Protein AF-F4B3J6-F1 (afdb_monomer_lite)

Radius of gyration: 21.27 Å; chains: 1; bounding box: 52×52×39 Å

pLDDT: mean 91.55, std 6.58, range [62.03, 97.88]

Sequence (123 aa):
MIASILTFWRSLSYTTRFSIIAFVAILPIGLFSMGILGALLYYPVSFLFTSYPTLNDWTGDWVWPATIGVGMFWSFGFIWAGLAWHFLHSKIHSLHVLRVMYALICWAWAAVLWYGVISSNLS

Structure (mmCIF, N/CA/C/O backbone):
data_AF-F4B3J6-F1
#
_entry.id   AF-F4B3J6-F1
#
loop_
_atom_site.group_PDB
_atom_site.id
_atom_site.type_symbol
_atom_site.label_atom_id
_atom_site.label_alt_id
_atom_site.label_comp_id
_atom_site.label_asym_id
_atom_site.label_entity_id
_atom_site.label_seq_id
_atom_site.pdbx_PDB_ins_code
_atom_site.Cartn_x
_atom_site.Cartn_y
_atom_site.Cartn_z
_atom_site.occupancy
_atom_site.B_iso_or_equiv
_atom_site.auth_seq_id
_atom_site.auth_comp_id
_atom_site.auth_asym_id
_atom_site.auth_atom_id
_atom_site.pdbx_PDB_model_num
ATOM 1 N N . MET A 1 1 ? 25.982 33.509 -4.333 1.00 63.97 1 MET A N 1
ATOM 2 C CA . MET A 1 1 ? 24.753 32.687 -4.406 1.00 63.97 1 MET A CA 1
ATOM 3 C C . MET A 1 1 ? 24.522 31.855 -3.143 1.00 63.97 1 MET A C 1
ATOM 5 O O . MET A 1 1 ? 23.473 31.991 -2.537 1.00 63.97 1 MET A O 1
ATOM 9 N N . ILE A 1 2 ? 25.487 31.056 -2.672 1.00 77.50 2 ILE A N 1
ATOM 10 C CA . ILE A 1 2 ? 25.321 30.290 -1.415 1.00 77.50 2 ILE A CA 1
ATOM 11 C C . ILE A 1 2 ? 25.256 31.216 -0.184 1.00 77.50 2 ILE A C 1
ATOM 13 O O . ILE A 1 2 ? 24.407 31.039 0.686 1.00 77.50 2 ILE A O 1
ATOM 17 N N . ALA A 1 3 ? 26.086 32.264 -0.146 1.00 80.31 3 ALA A N 1
ATOM 18 C CA . ALA A 1 3 ? 26.091 33.235 0.953 1.00 80.31 3 ALA A CA 1
ATOM 19 C C . ALA A 1 3 ? 24.742 33.964 1.134 1.00 80.31 3 ALA A C 1
ATOM 21 O O . ALA A 1 3 ? 24.306 34.152 2.265 1.00 80.31 3 ALA A O 1
ATOM 22 N N . SER A 1 4 ? 24.054 34.307 0.037 1.00 84.38 4 SER A N 1
ATOM 23 C CA . SER A 1 4 ? 22.737 34.963 0.074 1.00 84.38 4 SER A CA 1
ATOM 24 C C . SER A 1 4 ? 21.617 34.030 0.545 1.00 84.38 4 SER A C 1
ATOM 26 O O . SER A 1 4 ? 20.672 34.468 1.190 1.00 84.38 4 SER A O 1
ATOM 28 N N . ILE A 1 5 ? 21.732 32.730 0.263 1.00 86.56 5 ILE A N 1
ATOM 29 C CA . ILE A 1 5 ? 20.789 31.715 0.753 1.00 86.56 5 ILE A CA 1
ATOM 30 C C . ILE A 1 5 ? 20.953 31.520 2.264 1.00 86.56 5 ILE A C 1
ATOM 32 O O . ILE A 1 5 ? 19.966 31.429 2.990 1.00 86.56 5 ILE A O 1
ATOM 36 N N . LEU A 1 6 ? 22.193 31.504 2.758 1.00 84.94 6 LEU A N 1
ATOM 37 C CA . LEU A 1 6 ? 22.479 31.336 4.183 1.00 84.94 6 LEU A CA 1
ATOM 38 C C . LEU A 1 6 ? 22.029 32.539 5.021 1.00 84.94 6 LEU A C 1
ATOM 40 O O . LEU A 1 6 ? 21.519 32.347 6.126 1.00 84.94 6 LEU A O 1
ATOM 44 N N . THR A 1 7 ? 22.186 33.767 4.517 1.00 89.06 7 THR A N 1
ATOM 45 C CA . THR A 1 7 ? 21.672 34.965 5.199 1.00 89.06 7 THR A CA 1
ATOM 46 C C . THR A 1 7 ? 20.148 34.976 5.231 1.00 89.06 7 THR A C 1
ATOM 48 O O . THR A 1 7 ? 19.573 35.198 6.297 1.00 89.06 7 THR A O 1
ATOM 51 N N . PHE A 1 8 ? 19.493 34.640 4.116 1.00 90.00 8 PHE A N 1
ATOM 52 C CA . PHE A 1 8 ? 18.039 34.488 4.066 1.00 90.00 8 PHE A CA 1
ATOM 53 C C . PHE A 1 8 ? 17.546 33.418 5.049 1.00 90.00 8 PHE A C 1
ATOM 55 O O . PHE A 1 8 ? 16.677 33.695 5.872 1.00 90.00 8 PHE A O 1
ATOM 62 N N . TRP A 1 9 ? 18.162 32.233 5.066 1.00 88.69 9 TRP A N 1
ATOM 63 C CA . TRP A 1 9 ? 17.806 31.164 6.003 1.00 88.69 9 TRP A CA 1
ATOM 64 C C . TRP A 1 9 ? 17.910 31.608 7.466 1.00 88.69 9 TRP A C 1
ATOM 66 O O . TRP A 1 9 ? 17.030 31.315 8.271 1.00 88.69 9 TRP A O 1
ATOM 76 N N . ARG A 1 10 ? 18.962 32.357 7.819 1.00 88.00 10 ARG A N 1
ATOM 77 C CA . ARG A 1 10 ? 19.150 32.889 9.178 1.00 88.00 10 ARG A CA 1
ATOM 78 C C . ARG A 1 10 ? 18.148 33.986 9.546 1.00 88.00 10 ARG A C 1
ATOM 80 O O . ARG A 1 10 ? 17.850 34.114 10.729 1.00 88.00 10 ARG A O 1
ATOM 87 N N . SER A 1 11 ? 17.617 34.731 8.572 1.00 92.56 11 SER A N 1
ATOM 88 C CA . SER A 1 11 ? 16.566 35.736 8.809 1.00 92.56 11 SER A CA 1
ATOM 89 C C . SER A 1 11 ? 15.185 35.141 9.107 1.00 92.56 11 SER A C 1
ATOM 91 O O . SER A 1 11 ? 14.324 35.835 9.641 1.00 92.56 11 SER A O 1
ATOM 93 N N . LEU A 1 12 ? 14.961 33.855 8.807 1.00 91.75 12 LEU A N 1
ATOM 94 C CA . LEU A 1 12 ? 13.687 33.191 9.072 1.00 91.75 12 LEU A CA 1
ATOM 95 C C . LEU A 1 12 ? 13.478 32.926 10.570 1.00 91.75 12 LEU A C 1
ATOM 97 O O . LEU A 1 12 ? 14.400 32.551 11.311 1.00 91.75 12 LEU A O 1
ATOM 101 N N . SER A 1 13 ? 12.216 33.018 11.000 1.00 95.12 13 SER A N 1
ATOM 102 C CA . SER A 1 13 ? 11.814 32.609 12.348 1.00 95.12 13 SER A CA 1
ATOM 103 C C . SER A 1 13 ? 12.206 31.148 12.618 1.00 95.12 13 SER A C 1
ATOM 105 O O . SER A 1 13 ? 12.333 30.335 11.694 1.00 95.12 13 SER A O 1
ATOM 107 N N . TYR A 1 14 ? 12.413 30.800 13.889 1.00 93.44 14 TYR A N 1
ATOM 108 C CA . TYR A 1 14 ? 12.705 29.418 14.278 1.00 93.44 14 TYR A CA 1
ATOM 109 C C . TYR A 1 14 ? 11.614 28.455 13.786 1.00 93.44 14 TYR A C 1
ATOM 111 O O . TYR A 1 14 ? 11.924 27.446 13.155 1.00 93.44 14 TYR A O 1
ATOM 119 N N . THR A 1 15 ? 10.345 28.820 13.984 1.00 94.75 15 THR A N 1
ATOM 120 C CA . THR A 1 15 ? 9.181 28.028 13.570 1.00 94.75 15 THR A CA 1
ATOM 121 C C . THR A 1 15 ? 9.169 27.765 12.067 1.00 94.75 15 THR A C 1
ATOM 123 O O . THR A 1 15 ? 8.911 26.640 11.643 1.00 94.75 15 THR A O 1
ATOM 126 N N . THR A 1 16 ? 9.501 28.766 11.247 1.00 94.38 16 THR A N 1
ATOM 127 C CA . THR A 1 16 ? 9.554 28.608 9.786 1.00 94.38 16 THR A CA 1
ATOM 128 C C . THR A 1 16 ? 10.659 27.640 9.371 1.00 94.38 16 THR A C 1
ATOM 130 O O . THR A 1 16 ? 10.409 26.732 8.582 1.00 94.38 16 THR A O 1
ATOM 133 N N . ARG A 1 17 ? 11.865 27.777 9.937 1.00 94.44 17 ARG A N 1
ATOM 134 C CA . ARG A 1 17 ? 12.983 26.861 9.655 1.00 94.44 17 ARG A CA 1
ATOM 135 C C . ARG A 1 17 ? 12.661 25.432 10.067 1.00 94.44 17 ARG A C 1
ATOM 137 O O . ARG A 1 17 ? 12.873 24.513 9.282 1.00 94.44 17 ARG A O 1
ATOM 144 N N . PHE A 1 18 ? 12.118 25.259 11.271 1.00 95.81 18 PHE A N 1
ATOM 145 C CA . PHE A 1 18 ? 11.692 23.957 11.769 1.00 95.81 18 PHE A CA 1
ATOM 146 C C . PHE A 1 18 ? 10.633 23.327 10.859 1.00 95.81 18 PHE A C 1
ATOM 148 O O . PHE A 1 18 ? 10.777 22.174 10.473 1.00 95.81 18 PHE A O 1
ATOM 155 N N . SER A 1 19 ? 9.619 24.093 10.448 1.00 94.50 19 SER A N 1
ATOM 156 C CA . SER A 1 19 ? 8.543 23.596 9.579 1.00 94.50 19 SER A CA 1
ATOM 157 C C . SER A 1 19 ? 9.059 23.159 8.207 1.00 94.50 19 SER A C 1
ATOM 159 O O . SER A 1 19 ? 8.635 22.127 7.698 1.00 94.50 19 SER A O 1
ATOM 161 N N . ILE A 1 20 ? 10.009 23.899 7.624 1.00 95.50 20 ILE A N 1
ATOM 162 C CA . ILE A 1 20 ? 10.644 23.521 6.352 1.00 95.50 20 ILE A CA 1
ATOM 163 C C . ILE A 1 20 ? 11.431 22.216 6.512 1.00 95.50 20 ILE A C 1
ATOM 165 O O . ILE A 1 20 ? 11.286 21.315 5.690 1.00 95.50 20 ILE A O 1
ATOM 169 N N . ILE A 1 21 ? 12.226 22.086 7.580 1.00 94.94 21 ILE A N 1
ATOM 170 C CA . ILE A 1 21 ? 12.969 20.849 7.867 1.00 94.94 21 ILE A CA 1
ATOM 171 C C . ILE A 1 21 ? 11.998 19.678 8.059 1.00 94.94 21 ILE A C 1
ATOM 173 O O . ILE A 1 21 ? 12.197 18.616 7.474 1.00 94.94 21 ILE A O 1
ATOM 177 N N . ALA A 1 22 ? 10.930 19.878 8.832 1.00 95.38 22 ALA A N 1
ATOM 178 C CA . ALA A 1 22 ? 9.915 18.862 9.078 1.00 95.38 22 ALA A CA 1
ATOM 179 C C . ALA A 1 22 ? 9.221 18.428 7.780 1.00 95.38 22 ALA A C 1
ATOM 181 O O . ALA A 1 22 ? 9.085 17.233 7.540 1.00 95.38 22 ALA A O 1
ATOM 182 N N . PHE A 1 23 ? 8.846 19.368 6.909 1.00 95.19 23 PHE A N 1
ATOM 183 C CA . PHE A 1 23 ? 8.260 19.058 5.605 1.00 95.19 23 PHE A CA 1
ATOM 184 C C . PHE A 1 23 ? 9.202 18.207 4.747 1.00 95.19 23 PHE A C 1
ATOM 186 O O . PHE A 1 23 ? 8.802 17.152 4.259 1.00 95.19 23 PHE A O 1
ATOM 193 N N . VAL A 1 24 ? 10.465 18.625 4.614 1.00 96.06 24 VAL A N 1
ATOM 194 C CA . VAL A 1 24 ? 11.471 17.899 3.823 1.00 96.06 24 VAL A CA 1
ATOM 195 C C . VAL A 1 24 ? 11.732 16.501 4.389 1.00 96.06 24 VAL A C 1
ATOM 197 O O . VAL A 1 24 ? 11.947 15.573 3.618 1.00 96.06 24 VAL A O 1
ATOM 200 N N . ALA A 1 25 ? 11.682 16.328 5.712 1.00 94.88 25 ALA A N 1
ATOM 201 C CA . ALA A 1 25 ? 11.851 15.024 6.347 1.00 94.88 25 ALA A CA 1
ATOM 202 C C . ALA A 1 25 ? 10.620 14.116 6.175 1.00 94.88 25 ALA A C 1
ATOM 204 O O . ALA A 1 25 ? 10.758 12.938 5.857 1.00 94.88 25 ALA A O 1
ATOM 205 N N . ILE A 1 26 ? 9.412 14.648 6.377 1.00 94.94 26 ILE A N 1
ATOM 206 C CA . ILE A 1 26 ? 8.170 13.861 6.401 1.00 94.94 26 ILE A CA 1
ATOM 207 C C . ILE A 1 26 ? 7.707 13.491 4.991 1.00 94.94 26 ILE A C 1
ATOM 209 O O . ILE A 1 26 ? 7.166 12.404 4.806 1.00 94.94 26 ILE A O 1
ATOM 213 N N . LEU A 1 27 ? 7.930 14.346 3.991 1.00 90.88 27 LEU A N 1
ATOM 214 C CA . LEU A 1 27 ? 7.503 14.102 2.612 1.00 90.88 27 LEU A CA 1
ATOM 215 C C . LEU A 1 27 ? 7.997 12.752 2.041 1.00 90.88 27 LEU A C 1
ATOM 217 O O . LEU A 1 27 ? 7.151 11.957 1.623 1.00 90.88 27 LEU A O 1
ATOM 221 N N . PRO A 1 28 ? 9.308 12.432 2.039 1.00 92.12 28 PRO A N 1
ATOM 222 C CA . PRO A 1 28 ? 9.782 11.137 1.560 1.00 92.12 28 PRO A CA 1
ATOM 223 C C . PRO A 1 28 ? 9.284 9.991 2.443 1.00 92.12 28 PRO A C 1
ATOM 225 O O . PRO A 1 28 ? 8.898 8.955 1.915 1.00 92.12 28 PRO A O 1
ATOM 228 N N . ILE A 1 29 ? 9.220 10.173 3.768 1.00 92.50 29 ILE A N 1
ATOM 229 C CA . ILE A 1 29 ? 8.714 9.142 4.690 1.00 92.50 29 ILE A CA 1
ATOM 230 C C . ILE A 1 29 ? 7.263 8.786 4.357 1.00 92.50 29 ILE A C 1
ATOM 232 O O . ILE A 1 29 ? 6.925 7.609 4.276 1.00 92.50 29 ILE A O 1
ATOM 236 N N . GLY A 1 30 ? 6.410 9.785 4.126 1.00 89.06 30 GLY A N 1
ATOM 237 C CA . GLY A 1 30 ? 5.017 9.579 3.740 1.00 89.06 30 GLY A CA 1
ATOM 238 C C . GLY A 1 30 ? 4.891 8.866 2.394 1.00 89.06 30 GLY A C 1
ATOM 239 O O . GLY A 1 30 ? 4.148 7.890 2.287 1.00 89.06 30 GLY A O 1
ATOM 240 N N . LEU A 1 31 ? 5.662 9.306 1.393 1.00 89.12 31 LEU A N 1
ATOM 241 C CA . LEU A 1 31 ? 5.677 8.699 0.061 1.00 89.12 31 LEU A CA 1
ATOM 242 C C . LEU A 1 31 ? 6.107 7.223 0.114 1.00 89.12 31 LEU A C 1
ATOM 244 O O . LEU A 1 31 ? 5.408 6.351 -0.401 1.00 89.12 31 LEU A O 1
ATOM 248 N N . PHE A 1 32 ? 7.232 6.933 0.773 1.00 92.00 32 PHE A N 1
ATOM 249 C CA . PHE A 1 32 ? 7.742 5.571 0.909 1.00 92.00 32 PHE A CA 1
ATOM 250 C C . PHE A 1 32 ? 6.835 4.701 1.773 1.00 92.00 32 PHE A C 1
ATOM 252 O O . PHE A 1 32 ? 6.650 3.538 1.444 1.00 92.00 32 PHE A O 1
ATOM 259 N N . SER A 1 33 ? 6.226 5.245 2.830 1.00 91.62 33 SER A N 1
ATOM 260 C CA . SER A 1 33 ? 5.285 4.505 3.679 1.00 91.62 33 SER A CA 1
ATOM 261 C C . SER A 1 33 ? 4.116 3.941 2.867 1.00 91.62 33 SER A C 1
ATOM 263 O O . SER A 1 33 ? 3.831 2.746 2.941 1.00 91.62 33 SER A O 1
ATOM 265 N N . MET A 1 34 ? 3.495 4.766 2.015 1.00 92.50 34 MET A N 1
ATOM 266 C CA . MET A 1 34 ? 2.375 4.324 1.176 1.00 92.50 34 MET A CA 1
ATOM 267 C C . MET A 1 34 ? 2.809 3.355 0.074 1.00 92.50 34 MET A C 1
ATOM 269 O O . MET A 1 34 ? 2.101 2.386 -0.197 1.00 92.50 34 MET A O 1
ATOM 273 N N . GLY A 1 35 ? 3.983 3.564 -0.528 1.00 92.56 35 GLY A N 1
ATOM 274 C CA . GLY A 1 35 ? 4.534 2.621 -1.502 1.00 92.56 35 GLY A CA 1
ATOM 275 C C . GLY A 1 35 ? 4.895 1.267 -0.880 1.00 92.56 35 GLY A C 1
ATOM 276 O O . GLY A 1 35 ? 4.558 0.222 -1.426 1.00 92.56 35 GLY A O 1
ATOM 277 N N . ILE A 1 36 ? 5.504 1.256 0.309 1.00 93.56 36 ILE A N 1
ATOM 278 C CA . ILE A 1 36 ? 5.791 0.022 1.053 1.00 93.56 36 ILE A CA 1
ATOM 279 C C . ILE A 1 36 ? 4.486 -0.690 1.415 1.00 93.56 36 ILE A C 1
ATOM 281 O O . ILE A 1 36 ? 4.386 -1.898 1.220 1.00 93.56 36 ILE A O 1
ATOM 285 N N . LEU A 1 37 ? 3.472 0.040 1.893 1.00 95.06 37 LEU A N 1
ATOM 286 C CA . LEU A 1 37 ? 2.154 -0.525 2.180 1.00 95.06 37 LEU A CA 1
ATOM 287 C C . LEU A 1 37 ? 1.550 -1.190 0.938 1.00 95.06 37 LEU A C 1
ATOM 289 O O . LEU A 1 37 ? 1.142 -2.345 1.012 1.00 95.06 37 LEU A O 1
ATOM 293 N N . GLY A 1 38 ? 1.532 -0.500 -0.204 1.00 94.25 38 GLY A N 1
ATOM 294 C CA . GLY A 1 38 ? 1.039 -1.063 -1.462 1.00 94.25 38 GLY A CA 1
ATOM 295 C C . GLY A 1 38 ? 1.771 -2.346 -1.854 1.00 94.25 38 GLY A C 1
ATOM 296 O O . GLY A 1 38 ? 1.131 -3.362 -2.127 1.00 94.25 38 GLY A O 1
ATOM 297 N N . ALA A 1 39 ? 3.106 -2.337 -1.800 1.00 93.12 39 ALA A N 1
ATOM 298 C CA . ALA A 1 39 ? 3.926 -3.507 -2.110 1.00 93.12 39 ALA A CA 1
ATOM 299 C C . ALA A 1 39 ? 3.654 -4.673 -1.145 1.00 93.12 39 ALA A C 1
ATOM 301 O O . ALA A 1 39 ? 3.504 -5.815 -1.575 1.00 93.12 39 ALA A O 1
ATOM 302 N N . LEU A 1 40 ? 3.521 -4.400 0.156 1.00 93.88 40 LEU A N 1
ATOM 303 C CA . LEU A 1 40 ? 3.173 -5.412 1.156 1.00 93.88 40 LEU A CA 1
ATOM 304 C C . LEU A 1 40 ? 1.782 -6.004 0.924 1.00 93.88 40 LEU A C 1
ATOM 306 O O . LEU A 1 40 ? 1.593 -7.195 1.151 1.00 93.88 40 LEU A O 1
ATOM 310 N N . LEU A 1 41 ? 0.826 -5.207 0.444 1.00 94.62 41 LEU A N 1
ATOM 311 C CA . LEU A 1 41 ? -0.512 -5.684 0.096 1.00 94.62 41 LEU A CA 1
ATOM 312 C C . LEU A 1 41 ? -0.518 -6.596 -1.133 1.00 94.62 41 LEU A C 1
ATOM 314 O O . LEU A 1 41 ? -1.443 -7.393 -1.260 1.00 94.62 41 LEU A O 1
ATOM 318 N N . TYR A 1 42 ? 0.486 -6.512 -2.013 1.00 93.69 42 TYR A N 1
ATOM 319 C CA . TYR A 1 42 ? 0.588 -7.383 -3.187 1.00 93.69 42 TYR A CA 1
ATOM 320 C C . TYR A 1 42 ? 0.873 -8.834 -2.804 1.00 93.69 42 TYR A C 1
ATOM 322 O O . TYR A 1 42 ? 0.231 -9.749 -3.313 1.00 93.69 42 TYR A O 1
ATOM 330 N N . TYR A 1 43 ? 1.813 -9.068 -1.886 1.00 90.75 43 TYR A N 1
ATOM 331 C CA . TYR A 1 43 ? 2.262 -10.426 -1.571 1.00 90.75 43 TYR A CA 1
ATOM 332 C C . TYR A 1 43 ? 1.117 -11.368 -1.146 1.00 90.75 43 TYR A C 1
ATOM 334 O O . TYR A 1 43 ? 1.012 -12.446 -1.736 1.00 90.75 43 TYR A O 1
ATOM 342 N N . PRO A 1 44 ? 0.195 -10.980 -0.238 1.00 92.69 44 PRO A N 1
ATOM 343 C CA . PRO A 1 44 ? -0.946 -11.809 0.151 1.00 92.69 44 PRO A CA 1
ATOM 344 C C . PRO A 1 44 ? -1.957 -12.096 -0.959 1.00 92.69 44 PRO A C 1
ATOM 346 O O . PRO A 1 44 ? -2.797 -12.969 -0.766 1.00 92.69 44 PRO A O 1
ATOM 349 N N . VAL A 1 45 ? -1.948 -11.352 -2.068 1.00 93.12 45 VAL A N 1
ATOM 350 C CA . VAL A 1 45 ? -2.896 -11.528 -3.186 1.00 93.12 45 VAL A CA 1
ATOM 351 C C . VAL A 1 45 ? -2.220 -12.030 -4.460 1.00 93.12 45 VAL A C 1
ATOM 353 O O . VAL A 1 45 ? -2.905 -12.436 -5.389 1.00 93.12 45 VAL A O 1
ATOM 356 N N . SER A 1 46 ? -0.886 -12.047 -4.502 1.00 90.69 46 SER A N 1
ATOM 357 C CA . SER A 1 46 ? -0.079 -12.371 -5.686 1.00 90.69 46 SER A CA 1
ATOM 358 C C . SER A 1 46 ? -0.407 -13.730 -6.312 1.00 90.69 46 SER A C 1
ATOM 360 O O . SER A 1 46 ? -0.381 -13.872 -7.531 1.00 90.69 46 SER A O 1
ATOM 362 N N . PHE A 1 47 ? -0.803 -14.717 -5.502 1.00 89.88 47 PHE A N 1
ATOM 363 C CA . PHE A 1 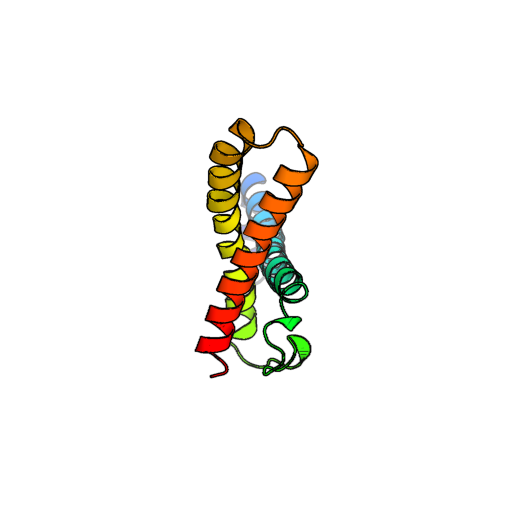47 ? -1.206 -16.043 -5.981 1.00 89.88 47 PHE A CA 1
ATOM 364 C C . PHE A 1 47 ? -2.481 -16.030 -6.844 1.00 89.88 47 PHE A C 1
ATOM 366 O O . PHE A 1 47 ? -2.747 -16.998 -7.549 1.00 89.88 47 PHE A O 1
ATOM 373 N N . LEU A 1 48 ? -3.279 -14.958 -6.801 1.00 90.25 48 LEU A N 1
ATOM 374 C CA . LEU A 1 4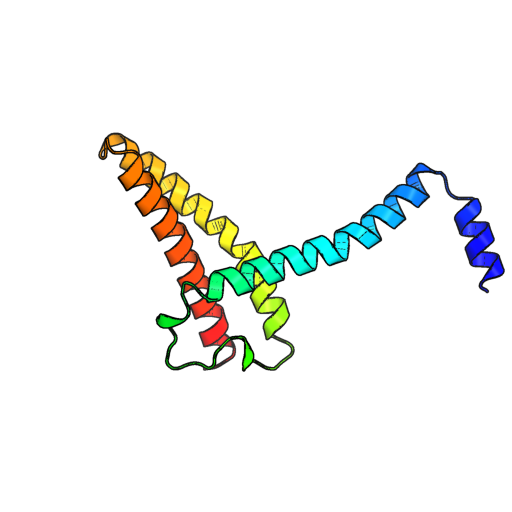8 ? -4.435 -14.775 -7.684 1.00 90.25 48 LEU A CA 1
ATOM 375 C C . LEU A 1 48 ? -4.017 -14.356 -9.103 1.00 90.25 48 LEU A C 1
ATOM 377 O O . LEU A 1 48 ? -4.834 -14.397 -10.019 1.00 90.25 48 LEU A O 1
ATOM 381 N N . PHE A 1 49 ? -2.755 -13.960 -9.286 1.00 86.56 49 PHE A N 1
ATOM 382 C CA . PHE A 1 49 ? -2.223 -13.358 -10.507 1.00 86.56 49 PHE A CA 1
ATOM 383 C C . PHE A 1 49 ? -1.054 -14.164 -11.085 1.00 86.56 49 PHE A C 1
ATOM 385 O O . PHE A 1 49 ? -0.152 -13.589 -11.678 1.00 86.56 49 PHE A O 1
ATOM 392 N N . THR A 1 50 ? -1.053 -15.493 -10.939 1.00 76.31 50 THR A N 1
ATOM 393 C CA . THR A 1 50 ? 0.046 -16.385 -11.377 1.00 76.31 50 THR A CA 1
ATOM 394 C C . THR A 1 50 ? 0.424 -16.272 -12.856 1.00 76.31 50 THR A C 1
ATOM 396 O O . THR A 1 50 ? 1.530 -16.651 -13.228 1.00 76.31 50 THR A O 1
ATOM 399 N N . SER A 1 51 ? -0.464 -15.739 -13.695 1.00 75.88 51 SER A N 1
ATOM 400 C CA . SER A 1 51 ? -0.187 -15.429 -15.102 1.00 75.88 51 SER A CA 1
ATOM 401 C C . SER A 1 51 ? 0.716 -14.204 -15.306 1.00 75.88 51 SER A C 1
ATOM 403 O O . SER A 1 51 ? 1.125 -13.947 -16.435 1.00 75.88 51 SER A O 1
ATOM 405 N N . TYR A 1 52 ? 1.007 -13.436 -14.252 1.00 70.38 52 TYR A N 1
ATOM 406 C CA . TYR A 1 52 ? 1.744 -12.176 -14.313 1.00 70.38 52 TYR A CA 1
ATOM 407 C C . TYR A 1 52 ? 3.095 -12.259 -13.581 1.00 70.38 52 TYR A C 1
ATOM 409 O O . TYR A 1 52 ? 3.227 -13.004 -12.606 1.00 70.3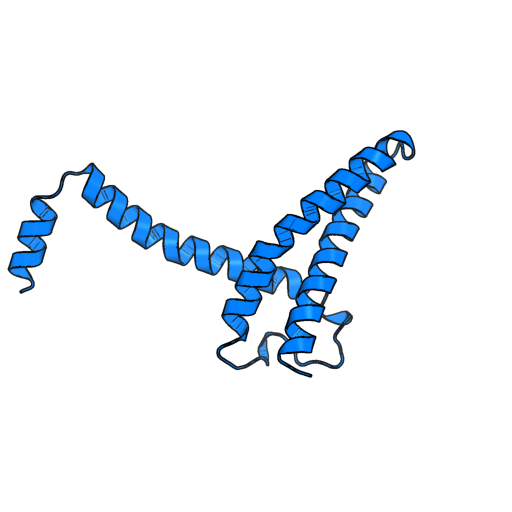8 52 TYR A O 1
ATOM 417 N N . PRO A 1 53 ? 4.104 -11.483 -14.030 1.00 72.06 53 PRO A N 1
ATOM 418 C CA . PRO A 1 53 ? 5.405 -11.404 -13.371 1.00 72.06 53 PRO A CA 1
ATOM 419 C C . PRO A 1 53 ? 5.290 -10.970 -11.905 1.00 72.06 53 PRO A C 1
ATOM 421 O O . PRO A 1 53 ? 4.330 -10.295 -11.516 1.00 72.06 53 PRO A O 1
ATOM 424 N N . THR A 1 54 ? 6.278 -11.331 -11.081 1.00 81.00 54 THR A N 1
ATOM 425 C CA . THR A 1 54 ? 6.300 -10.877 -9.686 1.00 81.00 54 THR A CA 1
ATOM 426 C C . THR A 1 54 ? 6.610 -9.383 -9.618 1.00 81.00 54 THR A C 1
ATOM 428 O O . THR A 1 54 ? 7.144 -8.804 -10.561 1.00 81.00 54 THR A O 1
ATOM 431 N N . LEU A 1 55 ? 6.311 -8.744 -8.485 1.00 80.56 55 LEU A N 1
ATOM 432 C CA . LEU A 1 55 ? 6.542 -7.306 -8.308 1.00 80.56 55 LEU A CA 1
ATOM 433 C C . LEU A 1 55 ? 8.017 -6.910 -8.518 1.00 80.56 55 LEU A C 1
ATOM 435 O O . LEU A 1 55 ? 8.289 -5.790 -8.935 1.00 80.56 55 LEU A O 1
ATOM 439 N N . ASN A 1 56 ? 8.959 -7.833 -8.288 1.00 81.56 56 ASN A N 1
ATOM 440 C CA . ASN A 1 56 ? 10.392 -7.618 -8.527 1.00 81.56 56 ASN A CA 1
ATOM 441 C C . ASN A 1 56 ? 10.764 -7.586 -10.017 1.00 81.56 56 ASN A C 1
ATOM 443 O O . ASN A 1 56 ? 11.800 -7.030 -10.372 1.00 81.56 56 ASN A O 1
ATOM 447 N N . ASP A 1 57 ? 9.932 -8.181 -10.868 1.00 84.62 57 ASP A N 1
ATOM 448 C CA . ASP A 1 57 ? 10.150 -8.261 -12.312 1.00 84.62 57 ASP A CA 1
ATOM 449 C C . ASP A 1 57 ? 9.438 -7.118 -13.056 1.00 84.62 57 ASP A C 1
ATOM 451 O O . ASP A 1 57 ? 9.634 -6.937 -14.258 1.00 84.62 57 ASP A O 1
ATOM 455 N N . TRP A 1 58 ? 8.592 -6.340 -12.370 1.00 87.56 58 TRP A N 1
ATOM 456 C CA . TRP A 1 58 ? 7.905 -5.203 -12.972 1.00 87.56 58 TRP A CA 1
ATOM 457 C C . TRP A 1 58 ? 8.855 -4.029 -13.171 1.00 87.56 58 TRP A C 1
ATOM 459 O O . TRP A 1 58 ? 9.457 -3.507 -12.233 1.00 87.56 58 TRP A O 1
ATOM 469 N N . THR A 1 59 ? 8.926 -3.562 -14.412 1.00 84.38 59 THR A N 1
ATOM 470 C CA . THR A 1 59 ? 9.737 -2.411 -14.803 1.00 84.38 59 THR A CA 1
ATOM 471 C C . THR A 1 59 ? 8.875 -1.368 -15.499 1.00 84.38 59 THR A C 1
ATOM 473 O O . THR A 1 59 ? 8.041 -1.709 -16.338 1.00 84.38 59 THR A O 1
ATOM 476 N N . GLY A 1 60 ? 9.106 -0.094 -15.190 1.00 86.81 60 GLY A N 1
ATOM 477 C CA . GLY A 1 60 ? 8.464 1.037 -15.858 1.00 86.81 60 GLY A CA 1
ATOM 478 C C . GLY A 1 60 ? 7.985 2.112 -14.888 1.00 86.81 60 GLY A C 1
ATOM 479 O O . GLY A 1 60 ? 7.815 1.872 -13.692 1.00 86.81 60 GLY A O 1
ATOM 480 N N . ASP A 1 61 ? 7.724 3.300 -15.431 1.00 90.00 61 ASP A N 1
ATOM 481 C CA . ASP A 1 61 ? 7.351 4.491 -14.655 1.00 90.00 61 ASP A CA 1
ATOM 482 C C . ASP A 1 61 ? 5.991 4.357 -13.947 1.00 90.00 61 ASP A C 1
ATOM 484 O O . ASP A 1 61 ? 5.686 5.122 -13.034 1.00 90.00 61 ASP A O 1
ATOM 488 N N . TRP A 1 62 ? 5.178 3.370 -14.335 1.00 92.06 62 TRP A N 1
ATOM 489 C CA . TRP A 1 62 ? 3.858 3.110 -13.760 1.00 92.06 62 TRP A CA 1
ATOM 490 C C . TRP A 1 62 ? 3.915 2.366 -12.419 1.00 92.06 62 TRP A C 1
ATOM 492 O O . TRP A 1 62 ? 3.022 2.543 -11.591 1.00 92.06 62 TRP A O 1
ATOM 502 N N . VAL A 1 63 ? 4.962 1.568 -12.173 1.00 92.44 63 VAL A N 1
ATOM 503 C CA . VAL A 1 63 ? 5.014 0.620 -11.045 1.00 92.44 63 VAL A CA 1
ATOM 504 C C . VAL A 1 63 ? 4.920 1.347 -9.707 1.00 92.44 63 VAL A C 1
ATOM 506 O O . VAL A 1 63 ? 4.107 0.993 -8.852 1.00 92.44 63 VAL A O 1
ATOM 509 N N . TRP A 1 64 ? 5.719 2.399 -9.522 1.00 91.94 64 TRP A N 1
ATOM 510 C CA . TRP A 1 64 ? 5.771 3.128 -8.255 1.00 91.94 64 TRP A CA 1
ATOM 511 C C . TRP A 1 64 ? 4.507 3.963 -7.978 1.00 91.94 64 TRP A C 1
ATOM 513 O O . TRP A 1 64 ? 3.923 3.788 -6.902 1.00 91.94 64 TRP A O 1
ATOM 523 N N . PRO A 1 65 ? 4.002 4.797 -8.915 1.00 93.25 65 PRO A N 1
ATOM 524 C CA . PRO A 1 65 ? 2.719 5.479 -8.747 1.00 93.25 65 PRO A CA 1
ATOM 525 C C . PRO A 1 65 ? 1.554 4.518 -8.506 1.00 93.25 65 PRO A C 1
ATOM 527 O O . PRO A 1 65 ? 0.717 4.789 -7.647 1.00 93.25 65 PRO A O 1
ATOM 530 N N . ALA A 1 66 ? 1.514 3.382 -9.209 1.00 94.38 66 ALA A N 1
ATOM 531 C CA . ALA A 1 66 ? 0.475 2.383 -9.009 1.00 94.38 66 ALA A CA 1
ATOM 532 C C . ALA A 1 66 ? 0.559 1.751 -7.616 1.00 94.38 66 ALA A C 1
ATOM 534 O O . ALA A 1 66 ? -0.455 1.637 -6.935 1.00 94.38 66 ALA A O 1
ATOM 535 N N . THR A 1 67 ? 1.765 1.421 -7.149 1.00 94.81 67 THR A N 1
ATOM 536 C CA . THR A 1 67 ? 1.981 0.854 -5.810 1.00 94.81 67 THR A CA 1
ATOM 537 C C . THR A 1 67 ? 1.541 1.830 -4.713 1.00 94.81 67 THR A C 1
ATOM 539 O O . THR A 1 67 ? 0.800 1.445 -3.807 1.00 94.81 67 THR A O 1
ATOM 542 N N . ILE A 1 68 ? 1.926 3.109 -4.813 1.00 95.31 68 ILE A N 1
ATOM 543 C CA . ILE A 1 68 ? 1.453 4.159 -3.895 1.00 95.31 68 ILE A CA 1
ATOM 544 C C . ILE A 1 68 ? -0.070 4.276 -3.960 1.00 95.31 68 ILE A C 1
ATOM 546 O O . ILE A 1 68 ? -0.729 4.308 -2.920 1.00 95.31 68 ILE A O 1
ATOM 550 N N . GLY A 1 69 ? -0.627 4.317 -5.173 1.00 95.44 69 GLY A N 1
ATOM 551 C CA . GLY A 1 69 ? -2.062 4.396 -5.408 1.00 95.44 69 GLY A CA 1
ATOM 552 C C . GLY A 1 69 ? -2.805 3.267 -4.702 1.00 95.44 69 GLY A C 1
ATOM 553 O O . GLY A 1 69 ? -3.703 3.537 -3.911 1.00 95.44 69 GLY A O 1
ATOM 554 N N . VAL A 1 70 ? -2.387 2.016 -4.899 1.00 96.31 70 VAL A N 1
ATOM 555 C CA . VAL A 1 70 ? -2.975 0.857 -4.214 1.00 96.31 70 VAL A CA 1
ATOM 556 C C . VAL A 1 70 ? -2.884 1.011 -2.696 1.00 96.31 70 VAL A C 1
ATOM 558 O O . VAL A 1 70 ? -3.891 0.823 -2.018 1.00 96.31 70 VAL A O 1
ATOM 561 N N . GLY A 1 71 ? -1.728 1.416 -2.157 1.00 95.94 71 GLY A N 1
ATOM 562 C CA . GLY A 1 71 ? -1.560 1.656 -0.719 1.00 95.94 71 GLY A CA 1
ATOM 563 C C . GLY A 1 71 ? -2.538 2.699 -0.164 1.00 95.94 71 GLY A C 1
ATOM 564 O O . GLY A 1 71 ? -3.160 2.478 0.875 1.00 95.94 71 GLY A O 1
ATOM 565 N N . MET A 1 72 ? -2.743 3.805 -0.884 1.00 95.56 72 MET A N 1
ATOM 566 C CA . MET A 1 72 ? -3.691 4.854 -0.497 1.00 95.56 72 MET A CA 1
ATOM 567 C C . MET A 1 72 ? -5.150 4.389 -0.621 1.00 95.56 72 MET A C 1
ATOM 569 O O . MET A 1 72 ? -5.934 4.530 0.323 1.00 95.56 72 MET A O 1
ATOM 573 N N . PHE A 1 73 ? -5.521 3.807 -1.765 1.00 96.94 73 PHE A N 1
ATOM 574 C CA . PHE A 1 73 ? -6.889 3.369 -2.056 1.00 96.94 73 PHE A CA 1
ATOM 575 C C . PHE A 1 73 ? -7.314 2.143 -1.241 1.00 96.94 73 PHE A C 1
ATOM 577 O O . PHE A 1 73 ? -8.511 1.902 -1.062 1.00 96.94 73 PHE A O 1
ATOM 584 N N . TRP A 1 74 ? -6.370 1.384 -0.683 1.00 97.25 74 TRP A N 1
ATOM 585 C CA . TRP A 1 74 ? -6.687 0.261 0.194 1.00 97.25 74 TRP A CA 1
ATOM 586 C C . TRP A 1 74 ? -7.471 0.690 1.442 1.00 97.25 74 TRP A C 1
ATOM 588 O O . TRP A 1 74 ? -8.337 -0.052 1.905 1.00 97.25 74 TRP A O 1
ATOM 598 N N . SER A 1 75 ? -7.265 1.921 1.925 1.00 95.88 75 SER A N 1
ATOM 599 C CA . SER A 1 75 ? -8.003 2.475 3.069 1.00 95.88 75 SER A CA 1
ATOM 600 C C . SER A 1 75 ? -9.529 2.505 2.872 1.00 95.88 75 SER A C 1
ATOM 602 O O . SER A 1 75 ? -10.275 2.355 3.841 1.00 95.88 75 SER A O 1
ATOM 604 N N . PHE A 1 76 ? -10.023 2.589 1.630 1.00 96.06 76 PHE A N 1
ATOM 605 C CA . PHE A 1 76 ? -11.459 2.492 1.341 1.00 96.06 76 PHE A CA 1
ATOM 606 C C . PHE A 1 76 ? -12.043 1.110 1.675 1.00 96.06 76 PHE A C 1
ATOM 608 O O . PHE A 1 76 ? -13.235 1.000 1.963 1.00 96.06 76 PHE A O 1
ATOM 615 N N . GLY A 1 77 ? -11.210 0.067 1.736 1.00 95.69 77 GLY A N 1
ATOM 616 C CA . GLY A 1 77 ? -11.601 -1.269 2.185 1.00 95.69 77 GLY A CA 1
ATOM 617 C C . GLY A 1 77 ? -12.156 -1.281 3.611 1.00 95.69 77 GLY A C 1
ATOM 618 O O . GLY A 1 77 ? -13.082 -2.038 3.901 1.00 95.69 77 GLY A O 1
ATOM 619 N N . PHE A 1 78 ? -11.675 -0.387 4.484 1.00 96.56 78 PHE A N 1
ATOM 620 C CA . PHE A 1 78 ? -12.169 -0.274 5.859 1.00 96.56 78 PHE A CA 1
ATOM 621 C C . PHE A 1 78 ? -13.623 0.203 5.937 1.00 96.56 78 PHE A C 1
ATOM 623 O O . PHE A 1 78 ? -14.325 -0.169 6.878 1.00 96.56 78 PHE A O 1
ATOM 630 N N . ILE A 1 79 ? -14.098 0.977 4.954 1.00 97.25 79 ILE A N 1
ATOM 631 C CA . ILE A 1 79 ? -15.506 1.392 4.878 1.00 97.25 79 ILE A CA 1
ATOM 632 C C . ILE A 1 79 ? -16.381 0.153 4.676 1.00 97.25 79 ILE A C 1
ATOM 634 O O . ILE A 1 79 ? -17.317 -0.083 5.439 1.00 97.25 79 ILE A O 1
ATOM 638 N N . TRP A 1 80 ? -16.030 -0.687 3.699 1.00 94.88 80 TRP A N 1
ATOM 639 C CA . TRP A 1 80 ? -16.750 -1.927 3.409 1.00 94.88 80 TRP A CA 1
ATOM 640 C C . TRP A 1 80 ? -16.671 -2.924 4.565 1.00 94.88 80 TRP A C 1
ATOM 642 O O . TRP A 1 80 ? -17.684 -3.504 4.956 1.00 94.88 80 TRP A O 1
ATOM 652 N N . ALA A 1 81 ? -15.487 -3.082 5.157 1.00 95.69 81 ALA A N 1
ATOM 653 C CA . ALA A 1 81 ? -15.278 -3.973 6.290 1.00 95.69 81 ALA A CA 1
ATOM 654 C C . ALA A 1 81 ? -16.052 -3.505 7.537 1.00 95.69 81 ALA A C 1
ATOM 656 O O . ALA A 1 81 ? -16.641 -4.322 8.245 1.00 95.69 81 ALA A O 1
ATOM 657 N N . GLY A 1 82 ? -16.114 -2.192 7.779 1.00 95.25 82 GLY A N 1
ATOM 658 C CA . GLY A 1 82 ? -16.889 -1.590 8.864 1.00 95.25 82 GLY A CA 1
ATOM 659 C C . GLY A 1 82 ? -18.399 -1.740 8.677 1.00 95.25 82 GLY A C 1
ATOM 660 O O . GLY A 1 82 ? -19.096 -2.126 9.616 1.00 95.25 82 GLY A O 1
ATOM 661 N N . LEU A 1 83 ? -18.905 -1.511 7.461 1.00 96.25 83 LEU A N 1
ATOM 662 C CA . LEU A 1 83 ? -20.313 -1.749 7.131 1.00 96.25 83 LEU A CA 1
ATOM 663 C C . LEU A 1 83 ? -20.686 -3.220 7.336 1.00 96.25 83 LEU A C 1
ATOM 665 O O . LEU A 1 83 ? -21.674 -3.521 8.005 1.00 96.25 83 LEU A O 1
ATOM 669 N N . ALA A 1 84 ? -19.867 -4.143 6.829 1.00 95.06 84 ALA A N 1
ATOM 670 C CA . ALA A 1 84 ? -20.085 -5.568 7.036 1.00 95.06 84 ALA A CA 1
ATOM 671 C C . ALA A 1 84 ? -20.073 -5.929 8.527 1.00 95.06 84 ALA A C 1
ATOM 673 O O . ALA A 1 84 ? -20.987 -6.602 8.996 1.00 95.06 84 ALA A O 1
ATOM 674 N N . TRP A 1 85 ? -19.101 -5.430 9.298 1.00 96.56 85 TRP A N 1
ATOM 675 C CA . TRP A 1 85 ? -19.060 -5.637 10.745 1.00 96.56 85 TRP A CA 1
ATOM 676 C C . TRP A 1 85 ? -20.357 -5.183 11.418 1.00 96.56 85 TRP A C 1
ATOM 678 O O . TRP A 1 85 ? -20.933 -5.934 12.205 1.00 96.56 85 TRP A O 1
ATOM 688 N N . HIS A 1 86 ? -20.848 -3.984 11.089 1.00 95.50 86 HIS A N 1
ATOM 689 C CA . HIS A 1 86 ? -22.072 -3.437 11.669 1.00 95.50 86 HIS A CA 1
ATOM 690 C C . HIS A 1 86 ? -23.274 -4.366 11.456 1.00 95.50 86 HIS A C 1
ATOM 692 O O . HIS A 1 86 ? -23.983 -4.678 12.414 1.00 95.50 86 HIS A O 1
ATOM 698 N N . PHE A 1 87 ? -23.471 -4.883 10.242 1.00 95.06 87 PHE A N 1
ATOM 699 C CA . PHE A 1 87 ? -24.580 -5.797 9.965 1.00 95.06 87 PHE A CA 1
ATOM 700 C C . PHE A 1 87 ? -24.383 -7.183 10.586 1.00 95.06 87 PHE A C 1
ATOM 702 O O . PHE A 1 87 ? -25.344 -7.796 11.056 1.00 95.06 87 PHE A O 1
ATOM 709 N N . LEU A 1 88 ? -23.148 -7.686 10.611 1.00 93.62 88 LEU A N 1
ATOM 710 C CA . LEU A 1 88 ? -22.861 -9.053 11.036 1.00 93.62 88 LEU A CA 1
ATOM 711 C C . LEU A 1 88 ? -22.762 -9.216 12.551 1.00 93.62 88 LEU A C 1
ATOM 713 O O . LEU A 1 88 ? -23.052 -10.307 13.040 1.00 93.62 88 LEU A O 1
ATOM 717 N N . HIS A 1 89 ? -22.439 -8.162 13.307 1.00 94.00 89 HIS A N 1
ATOM 718 C CA . HIS A 1 89 ? -22.341 -8.259 14.771 1.00 94.00 89 HIS A CA 1
ATOM 719 C C . HIS A 1 89 ? -23.667 -8.643 15.439 1.00 94.00 89 HIS A C 1
ATOM 721 O O . HIS A 1 89 ? -23.662 -9.255 16.501 1.00 94.00 89 HIS A O 1
ATOM 727 N N . SER A 1 90 ? -24.795 -8.328 14.797 1.00 92.44 90 SER A N 1
ATOM 728 C CA . SER A 1 90 ? -26.127 -8.710 15.276 1.00 92.44 90 SER A CA 1
ATOM 729 C C . SER A 1 90 ? -26.441 -10.199 15.081 1.00 92.44 90 SER A C 1
ATOM 731 O O . SER A 1 90 ? -27.327 -10.730 15.744 1.00 92.44 90 SER A O 1
ATOM 733 N N . LYS A 1 91 ? -25.724 -10.878 14.173 1.00 93.50 91 LYS A N 1
ATOM 734 C CA . LYS A 1 91 ? -25.979 -12.272 13.770 1.00 93.50 91 LYS A CA 1
ATOM 735 C C . LYS A 1 91 ? -24.909 -13.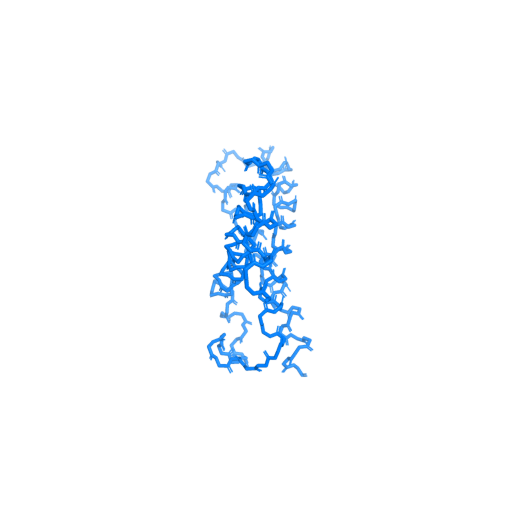243 14.256 1.00 93.50 91 LYS A C 1
ATOM 737 O O . LYS A 1 91 ? -25.185 -14.423 14.436 1.00 93.50 91 LYS A O 1
ATOM 742 N N . ILE A 1 92 ? -23.678 -12.768 14.419 1.00 93.56 92 ILE A N 1
ATOM 743 C CA . ILE A 1 92 ? -22.526 -13.587 14.780 1.00 93.56 92 ILE A CA 1
ATOM 744 C C . ILE A 1 92 ? -22.029 -13.131 16.150 1.00 93.56 92 ILE A C 1
ATOM 746 O O . ILE A 1 92 ? -21.546 -12.016 16.311 1.00 93.56 92 ILE A O 1
ATOM 750 N N . HIS A 1 93 ? -22.103 -14.021 17.137 1.00 90.12 93 HIS A N 1
ATOM 751 C CA . HIS A 1 93 ? -21.655 -13.728 18.503 1.00 90.12 93 HIS A CA 1
ATOM 752 C C . HIS A 1 93 ? -20.141 -13.905 18.700 1.00 90.12 93 HIS A C 1
ATOM 754 O O . HIS A 1 93 ? -19.575 -13.419 19.677 1.00 90.12 93 HIS A O 1
ATOM 760 N N . SER A 1 94 ? -19.463 -14.600 17.779 1.00 94.81 94 SER A N 1
ATOM 761 C CA . SER A 1 94 ? -18.020 -14.835 17.869 1.00 94.81 94 SER A CA 1
ATOM 762 C C . SER A 1 94 ? -17.219 -13.649 17.335 1.00 94.81 94 SER A C 1
ATOM 764 O O . SER A 1 94 ? -17.174 -13.395 16.130 1.00 94.81 94 SER A O 1
ATOM 766 N N . LEU A 1 95 ? -16.499 -12.976 18.235 1.00 93.75 95 LEU A N 1
ATOM 767 C CA . LEU A 1 95 ? -15.610 -11.862 17.898 1.00 93.75 95 LEU A CA 1
ATOM 768 C C . LEU A 1 95 ? -14.495 -12.274 16.923 1.00 93.75 95 LEU A C 1
ATOM 770 O O . LEU A 1 95 ? -14.105 -11.492 16.058 1.00 93.75 95 LEU A O 1
ATOM 774 N N . HIS A 1 96 ? -13.982 -13.502 17.047 1.00 95.81 96 HIS A N 1
ATOM 775 C CA . HIS A 1 96 ? -12.941 -14.017 16.156 1.00 95.81 96 HIS A CA 1
ATOM 776 C C . HIS A 1 96 ? -13.444 -14.133 14.719 1.00 95.81 96 HIS A C 1
ATOM 778 O O . HIS A 1 96 ? -12.746 -13.717 13.798 1.00 95.81 96 HIS A O 1
ATOM 784 N N . VAL A 1 97 ? -14.674 -14.622 14.534 1.00 95.56 97 VAL A N 1
ATOM 785 C CA . VAL A 1 97 ? -15.283 -14.749 13.205 1.00 95.56 97 VAL A CA 1
ATOM 786 C C . VAL A 1 97 ? -15.464 -13.374 12.570 1.00 95.56 97 VAL A C 1
ATOM 788 O O . VAL A 1 97 ? -15.055 -13.185 11.429 1.00 95.56 97 VAL A O 1
ATOM 791 N N . LEU A 1 98 ? -15.969 -12.380 13.311 1.00 94.38 98 LEU A N 1
ATOM 792 C CA . LEU A 1 98 ? -16.083 -11.020 12.777 1.00 94.38 98 LEU A CA 1
ATOM 793 C C . LEU A 1 98 ? -14.727 -10.427 12.367 1.00 94.38 98 LEU A C 1
ATOM 795 O O . LEU A 1 98 ? -14.633 -9.801 11.314 1.00 94.38 98 LEU A O 1
ATOM 799 N N . ARG A 1 99 ? -13.665 -10.639 13.159 1.00 96.31 99 ARG A N 1
ATOM 800 C CA . ARG A 1 99 ? -12.306 -10.167 12.827 1.00 96.31 99 ARG A CA 1
ATOM 801 C C . ARG A 1 99 ? -11.762 -10.817 11.563 1.00 96.31 99 ARG A C 1
ATOM 803 O O . ARG A 1 99 ? -11.181 -10.122 10.736 1.00 96.31 99 ARG A O 1
ATOM 810 N N . VAL A 1 100 ? -11.974 -12.122 11.400 1.00 97.00 100 VAL A N 1
ATOM 811 C CA . VAL A 1 100 ? -11.583 -12.837 10.180 1.00 97.00 100 VAL A CA 1
ATOM 812 C C . VAL A 1 100 ? -12.341 -12.282 8.980 1.00 97.00 100 VAL A C 1
ATOM 814 O O . VAL A 1 100 ? -11.723 -11.971 7.970 1.00 97.00 100 VAL A O 1
ATOM 817 N N . MET A 1 101 ? -13.654 -12.074 9.093 1.00 96.19 101 MET A N 1
ATOM 818 C CA . MET A 1 101 ? -14.448 -11.498 8.004 1.00 96.19 101 MET A CA 1
ATOM 819 C C . MET A 1 101 ? -14.012 -10.077 7.649 1.00 96.19 101 MET A C 1
ATOM 821 O O . MET A 1 101 ? -13.891 -9.749 6.474 1.00 96.19 101 MET A O 1
ATOM 825 N N . TYR A 1 102 ? -13.714 -9.254 8.652 1.00 96.75 102 TYR A N 1
ATOM 826 C CA . TYR A 1 102 ? -13.172 -7.914 8.449 1.00 96.75 102 TYR A CA 1
ATOM 827 C C . TYR A 1 102 ? -11.850 -7.955 7.674 1.00 96.75 102 TYR A C 1
ATOM 829 O O . TYR A 1 102 ? -11.694 -7.265 6.668 1.00 96.75 102 TYR A O 1
ATOM 837 N N . ALA A 1 103 ? -10.918 -8.810 8.107 1.00 96.69 103 ALA A N 1
ATOM 838 C CA . ALA A 1 103 ? -9.635 -8.994 7.441 1.00 96.69 103 ALA A CA 1
ATOM 839 C C . ALA A 1 103 ? -9.804 -9.514 6.004 1.00 96.69 103 ALA A C 1
ATOM 841 O O . ALA A 1 103 ? -9.134 -9.017 5.103 1.00 96.69 103 ALA A O 1
ATOM 842 N N . LEU A 1 104 ? -10.730 -10.451 5.773 1.00 96.88 104 LEU A N 1
ATOM 843 C CA . LEU A 1 104 ? -11.040 -10.977 4.443 1.00 96.88 104 LEU A CA 1
ATOM 844 C C . LEU A 1 104 ? -11.598 -9.905 3.507 1.00 96.88 104 LEU A C 1
ATOM 846 O O . LEU A 1 104 ? -11.239 -9.897 2.336 1.00 96.88 104 LEU A O 1
ATOM 850 N N . ILE A 1 105 ? -12.432 -8.986 3.998 1.00 97.19 105 ILE A N 1
ATOM 851 C CA . ILE A 1 105 ? -12.953 -7.881 3.180 1.00 97.19 105 ILE A CA 1
ATOM 852 C C . ILE A 1 105 ? -11.825 -6.921 2.796 1.00 97.19 105 ILE A C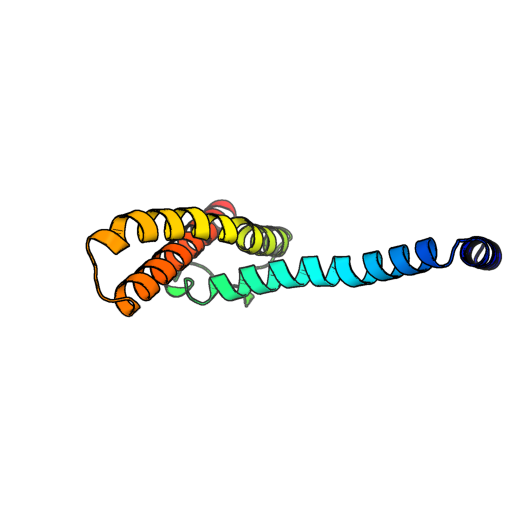 1
ATOM 854 O O . ILE A 1 105 ? -11.703 -6.562 1.625 1.00 97.19 105 ILE A O 1
ATOM 858 N N . CYS A 1 106 ? -10.961 -6.547 3.744 1.00 97.19 106 CYS A N 1
ATOM 859 C CA . CYS A 1 106 ? -9.799 -5.710 3.437 1.00 97.19 106 CYS A CA 1
ATOM 860 C C . CYS A 1 106 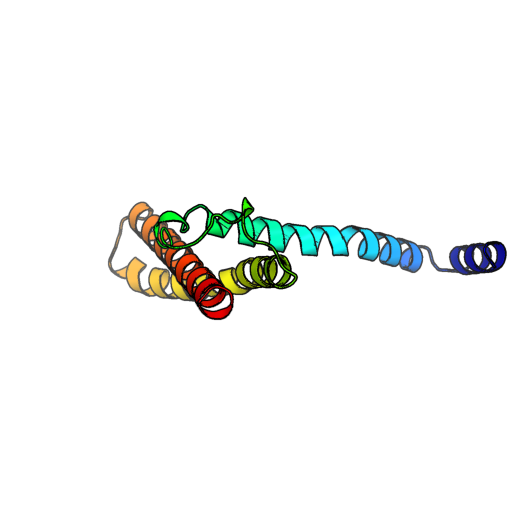? -8.820 -6.407 2.479 1.00 97.19 106 CYS A C 1
ATOM 862 O O . CYS A 1 106 ? -8.261 -5.764 1.591 1.00 97.19 106 CYS A O 1
ATOM 864 N N . TRP A 1 107 ? -8.618 -7.716 2.634 1.00 97.31 107 TRP A N 1
ATOM 865 C CA . TRP A 1 107 ? -7.797 -8.523 1.732 1.00 97.31 107 TRP A CA 1
ATOM 866 C C . TRP A 1 107 ? -8.410 -8.607 0.326 1.00 97.31 107 TRP A C 1
ATOM 868 O O . TRP A 1 107 ? -7.722 -8.355 -0.660 1.00 97.31 107 TRP A O 1
ATOM 878 N N . ALA A 1 108 ? -9.715 -8.869 0.222 1.00 97.06 108 ALA A N 1
ATOM 879 C CA . ALA A 1 108 ? -10.425 -8.915 -1.054 1.00 97.06 108 ALA A CA 1
ATOM 880 C C . ALA A 1 108 ? -10.376 -7.559 -1.771 1.00 97.06 108 ALA A C 1
ATOM 882 O O . ALA A 1 108 ? -10.178 -7.505 -2.982 1.00 97.06 108 ALA A O 1
ATOM 883 N N . TRP A 1 109 ? -10.480 -6.454 -1.027 1.00 97.88 109 TRP A N 1
ATOM 884 C CA . TRP A 1 109 ? -10.315 -5.117 -1.591 1.00 97.88 109 TRP A CA 1
ATOM 885 C C . TRP A 1 109 ? -8.902 -4.884 -2.145 1.00 97.88 109 TRP A C 1
ATOM 887 O O . TRP A 1 109 ? -8.761 -4.350 -3.243 1.00 97.88 109 TRP A O 1
ATOM 897 N N . ALA A 1 110 ? -7.857 -5.345 -1.447 1.00 96.75 110 ALA A N 1
ATOM 898 C CA . ALA A 1 110 ? -6.490 -5.302 -1.972 1.00 96.75 110 ALA A CA 1
ATOM 899 C C . ALA A 1 110 ? -6.355 -6.085 -3.289 1.00 96.75 110 ALA A C 1
ATOM 901 O O . ALA A 1 110 ? -5.720 -5.599 -4.224 1.00 96.75 110 ALA A O 1
ATOM 902 N N . ALA A 1 111 ? -6.990 -7.258 -3.388 1.00 96.19 111 ALA A N 1
ATOM 903 C CA . ALA A 1 111 ? -6.994 -8.056 -4.612 1.00 96.19 111 ALA A CA 1
ATOM 904 C C . ALA A 1 111 ? -7.678 -7.317 -5.774 1.00 96.19 111 ALA A C 1
ATOM 906 O O . ALA A 1 111 ? -7.142 -7.293 -6.877 1.00 96.19 111 ALA A O 1
ATOM 907 N N . VAL A 1 112 ? -8.817 -6.660 -5.529 1.00 96.69 112 VAL A N 1
ATOM 908 C CA . VAL A 1 112 ? -9.522 -5.860 -6.549 1.00 96.69 112 VAL A CA 1
ATOM 909 C C . VAL A 1 112 ? -8.652 -4.709 -7.061 1.00 96.69 112 VAL A C 1
ATOM 911 O O . VAL A 1 112 ? -8.563 -4.500 -8.271 1.00 96.69 112 VAL A O 1
ATOM 914 N N . LEU A 1 113 ? -7.982 -3.984 -6.161 1.00 96.88 113 LEU A N 1
ATOM 915 C CA . LEU A 1 113 ? -7.101 -2.877 -6.542 1.00 96.88 113 LEU A CA 1
ATOM 916 C C . LEU A 1 113 ? -5.914 -3.356 -7.383 1.00 96.88 113 LEU A C 1
ATOM 918 O O . LEU A 1 113 ? -5.648 -2.792 -8.445 1.00 96.88 113 LEU A O 1
ATOM 922 N N . TRP A 1 114 ? -5.229 -4.415 -6.941 1.00 95.00 114 TRP A N 1
ATOM 923 C CA . TRP A 1 114 ? -4.101 -4.976 -7.683 1.00 95.00 114 TRP A CA 1
ATOM 924 C C . TRP A 1 114 ? -4.520 -5.550 -9.033 1.00 95.00 114 TRP A C 1
ATOM 926 O O . TRP A 1 114 ? -3.832 -5.316 -10.024 1.00 95.00 114 TRP A O 1
ATOM 936 N N . TYR A 1 115 ? -5.677 -6.211 -9.106 1.00 93.69 115 TYR A N 1
ATOM 937 C CA . TYR A 1 115 ? -6.242 -6.667 -10.372 1.00 93.69 115 TYR A CA 1
ATOM 938 C C . TYR A 1 115 ? -6.457 -5.504 -11.349 1.00 93.69 115 TYR A C 1
ATOM 940 O O . TYR A 1 115 ? -6.049 -5.593 -12.505 1.00 93.69 115 TYR A O 1
ATOM 948 N N . GLY A 1 116 ? -7.040 -4.388 -10.895 1.00 92.88 116 GLY A N 1
ATOM 949 C CA . GLY A 1 116 ? -7.255 -3.203 -11.734 1.00 92.88 116 GLY A CA 1
ATOM 950 C C . GLY A 1 116 ? -5.953 -2.576 -12.247 1.00 92.88 116 GLY A C 1
ATOM 951 O O . GLY A 1 116 ? -5.867 -2.169 -13.404 1.00 92.88 116 GLY A O 1
ATOM 952 N N . VAL A 1 117 ? -4.910 -2.541 -11.415 1.00 93.38 117 VAL A N 1
ATOM 953 C CA . VAL A 1 117 ? -3.583 -2.049 -11.819 1.00 93.38 117 VAL A CA 1
ATOM 954 C C . VAL A 1 117 ? -2.934 -2.972 -12.847 1.00 93.38 117 VAL A C 1
ATOM 956 O O . VAL A 1 117 ? -2.487 -2.514 -13.896 1.00 93.38 117 VAL A O 1
ATOM 959 N N . ILE A 1 118 ? -2.894 -4.272 -12.569 1.00 90.38 118 ILE A N 1
ATOM 960 C CA . ILE A 1 118 ? -2.247 -5.260 -13.439 1.00 90.38 118 ILE A CA 1
ATOM 961 C C . ILE A 1 118 ? -2.954 -5.317 -14.794 1.00 90.38 118 ILE A C 1
ATOM 963 O O . ILE A 1 118 ? -2.308 -5.211 -15.831 1.00 90.38 118 ILE A O 1
ATOM 967 N N . SER A 1 119 ? -4.284 -5.397 -14.790 1.00 87.75 119 SER A N 1
ATOM 968 C CA . SER A 1 119 ? -5.092 -5.449 -16.014 1.00 87.75 119 SER A CA 1
ATOM 969 C C . SER A 1 119 ? -5.086 -4.160 -16.834 1.00 87.75 119 SER A C 1
ATOM 971 O O . SER A 1 119 ? -5.566 -4.184 -17.954 1.00 87.75 119 SER A O 1
ATOM 973 N N . SER A 1 120 ? -4.582 -3.039 -16.311 1.00 87.69 120 SER A N 1
ATOM 974 C CA . SER A 1 120 ? -4.448 -1.798 -17.088 1.00 87.69 120 SER A CA 1
ATOM 975 C C . SER A 1 120 ? -3.033 -1.555 -17.612 1.00 87.69 120 SER A C 1
ATOM 977 O O . SER A 1 120 ? -2.871 -0.765 -18.538 1.00 87.69 120 SER A O 1
ATOM 979 N N . ASN A 1 121 ? -2.014 -2.209 -17.040 1.00 85.19 121 ASN A N 1
ATOM 980 C CA . ASN A 1 121 ? -0.605 -1.962 -17.373 1.00 85.19 121 ASN A CA 1
ATOM 981 C C . ASN A 1 121 ? 0.111 -3.169 -18.002 1.00 85.19 121 ASN A C 1
ATOM 983 O O . ASN A 1 121 ? 1.139 -2.983 -18.648 1.00 85.19 121 ASN A O 1
ATOM 987 N N . LEU A 1 122 ? -0.392 -4.393 -17.801 1.00 78.62 122 LEU A N 1
ATOM 988 C CA . LEU A 1 122 ? 0.252 -5.643 -18.233 1.00 78.62 122 LEU A CA 1
ATOM 989 C C . LEU A 1 122 ? -0.617 -6.504 -19.168 1.00 78.62 122 LEU A C 1
ATOM 991 O O . LEU A 1 122 ? -0.175 -7.584 -19.560 1.00 78.62 122 LEU A O 1
ATOM 995 N N . SER A 1 123 ? -1.845 -6.075 -19.482 1.00 62.03 123 SER A N 1
ATOM 996 C CA . SER A 1 123 ? -2.753 -6.752 -20.425 1.00 62.03 123 SER A CA 1
ATOM 997 C C . SER A 1 123 ? -2.501 -6.360 -21.874 1.00 62.03 123 SER A C 1
ATOM 999 O O . SER A 1 123 ? -2.357 -5.136 -22.101 1.00 62.03 123 SER A O 1
#

Secondary structure (DSSP, 8-state):
-HHHHHHHHHHS-HHHHHHHHHHHHHHHHHHHHHHHHHHHHHGGGGGGGTTS--TTT--STTHHHHHHHHHHHGGGHHHHHHHHHHHHTTT---HHHHHHHHHHHHHHHHHHHHHHHHHHH--

Foldseek 3Di:
DVVVVVVVLVPDDPVVNVVVVVCVVVVVVLLVVLLVQLLVLCVLQVVVVVVDDRLVPDDDPLSSVLSSVLSVCLVVLQVVLVVCLVVCVVPDVDPVVSVVSSVVSSSVSSNVSVCVSCVVPPD